Protein AF-A0A354WZV0-F1 (afdb_monomer_lite)

Structure (mmCIF, N/CA/C/O backbone):
data_AF-A0A354WZV0-F1
#
_entry.id   AF-A0A354WZV0-F1
#
loop_
_atom_site.group_PDB
_atom_site.id
_atom_site.type_symbol
_atom_site.label_atom_id
_atom_site.label_alt_id
_atom_site.label_comp_id
_atom_site.label_asym_id
_atom_site.label_entity_id
_atom_site.label_seq_id
_atom_site.pdbx_PDB_ins_code
_atom_site.Cartn_x
_atom_site.Cartn_y
_atom_site.Cartn_z
_atom_site.occupancy
_atom_site.B_iso_or_equiv
_atom_site.auth_seq_id
_atom_site.auth_comp_id
_atom_site.auth_asym_id
_atom_site.auth_atom_id
_atom_site.pdbx_PDB_model_num
ATOM 1 N N . ASP A 1 1 ? -12.536 9.852 24.885 1.00 90.12 1 ASP A N 1
ATOM 2 C CA . ASP A 1 1 ? -13.110 8.518 24.671 1.00 90.12 1 ASP A CA 1
ATOM 3 C C . ASP A 1 1 ? -12.988 8.241 23.181 1.00 90.12 1 ASP A C 1
ATOM 5 O O . ASP A 1 1 ? -13.342 9.125 22.410 1.00 90.12 1 ASP A O 1
ATOM 9 N N . ILE A 1 2 ? -12.371 7.124 22.791 1.00 94.56 2 ILE A N 1
ATOM 10 C CA . ILE A 1 2 ? -12.042 6.842 21.383 1.00 94.56 2 ILE A CA 1
ATOM 11 C C . ILE A 1 2 ? -13.312 6.536 20.583 1.00 94.56 2 ILE A C 1
ATOM 13 O O . ILE A 1 2 ? -13.413 6.985 19.446 1.00 94.56 2 ILE A O 1
ATOM 17 N N . ALA A 1 3 ? -14.298 5.853 21.174 1.00 95.25 3 ALA A N 1
ATOM 18 C CA . ALA A 1 3 ? -15.559 5.546 20.497 1.00 95.25 3 ALA A CA 1
ATOM 19 C C . ALA A 1 3 ? -16.355 6.826 20.189 1.00 95.25 3 ALA A C 1
ATOM 21 O O . ALA A 1 3 ? -16.750 7.051 19.049 1.00 95.25 3 ALA A O 1
ATOM 22 N N . ALA A 1 4 ? -16.491 7.716 21.177 1.00 95.69 4 ALA A N 1
ATOM 23 C CA . ALA A 1 4 ? -17.141 9.010 20.976 1.00 95.69 4 ALA A CA 1
ATOM 24 C C . ALA A 1 4 ? -16.421 9.874 19.923 1.00 95.69 4 ALA A C 1
ATOM 26 O O . ALA A 1 4 ? -17.066 10.491 19.081 1.00 95.69 4 ALA A O 1
ATOM 27 N N . TYR A 1 5 ? -15.082 9.892 19.936 1.00 96.19 5 TYR A N 1
ATOM 28 C CA . TYR A 1 5 ? -14.294 10.629 18.942 1.00 96.19 5 TYR A CA 1
ATOM 29 C C . TYR A 1 5 ? -14.435 10.037 17.528 1.00 96.19 5 TYR A C 1
ATOM 31 O O . TYR A 1 5 ? -14.527 10.785 16.559 1.00 96.19 5 TYR A O 1
ATOM 39 N N . ASN A 1 6 ? -14.515 8.705 17.409 1.00 96.31 6 ASN A N 1
ATOM 40 C CA . ASN A 1 6 ? -14.767 8.005 16.146 1.00 96.31 6 ASN A CA 1
ATOM 41 C C . ASN A 1 6 ? -16.094 8.433 15.502 1.00 96.31 6 ASN A C 1
ATOM 43 O O . ASN A 1 6 ? -16.120 8.712 14.304 1.00 96.31 6 ASN A O 1
ATOM 47 N N . GLU A 1 7 ? -17.172 8.506 16.288 1.00 96.06 7 GLU A N 1
ATOM 48 C CA . GLU A 1 7 ? -18.485 8.956 15.808 1.00 96.06 7 GLU A CA 1
ATOM 49 C C . GLU A 1 7 ? -18.492 10.447 15.462 1.00 96.06 7 GLU A C 1
ATOM 51 O O . GLU A 1 7 ? -18.999 10.831 14.410 1.00 96.06 7 GLU A O 1
ATOM 56 N N . GLN A 1 8 ? -17.903 11.281 16.323 1.00 96.44 8 GLN A N 1
ATOM 57 C CA . GLN A 1 8 ? -17.883 12.731 16.146 1.00 96.44 8 GLN A CA 1
ATOM 58 C C . GLN A 1 8 ? -17.131 13.158 14.876 1.00 96.44 8 GLN A C 1
ATOM 60 O O . GLN A 1 8 ? -17.618 14.009 14.135 1.00 96.44 8 GLN A O 1
ATOM 65 N N . GLU A 1 9 ? -15.959 12.573 14.625 1.00 94.38 9 GLU A N 1
ATOM 66 C CA . GLU A 1 9 ? -15.088 12.957 13.505 1.00 94.38 9 GLU A CA 1
ATOM 67 C C . GLU A 1 9 ? -15.260 12.064 12.266 1.00 94.38 9 GLU A C 1
ATOM 69 O O . GLU A 1 9 ? -14.571 12.251 11.264 1.00 94.38 9 GLU A O 1
ATOM 74 N N . GLY A 1 10 ? -16.165 11.080 12.314 1.00 94.94 10 GLY A N 1
ATOM 75 C CA . GLY A 1 10 ? -16.455 10.201 11.180 1.00 94.94 10 GLY A CA 1
ATOM 76 C C . GLY A 1 10 ? -15.263 9.343 10.751 1.00 94.94 10 GLY A C 1
ATOM 77 O O . GLY A 1 10 ? -15.025 9.171 9.556 1.00 94.94 10 GLY A O 1
ATOM 78 N N . LEU A 1 11 ? -14.507 8.796 11.709 1.00 95.56 11 LEU A N 1
ATOM 79 C CA . LEU A 1 11 ? -13.262 8.062 11.423 1.00 95.56 11 LEU A CA 1
ATOM 80 C C . LEU A 1 11 ? -13.493 6.657 10.844 1.00 95.56 11 LEU A C 1
ATOM 82 O O . LEU A 1 11 ? -12.547 6.029 10.369 1.00 95.56 11 LEU A O 1
ATOM 86 N N . ALA A 1 12 ? -14.737 6.167 10.889 1.00 96.25 12 ALA A N 1
ATOM 87 C CA . ALA A 1 12 ? -15.155 4.860 10.381 1.00 96.25 12 ALA A CA 1
ATOM 88 C C . ALA A 1 12 ? -14.330 3.677 10.930 1.00 96.25 12 ALA A C 1
ATOM 90 O O . ALA A 1 12 ? -14.133 2.675 10.240 1.00 96.25 12 ALA A O 1
ATOM 91 N N . LEU A 1 13 ? -13.858 3.782 12.177 1.00 96.38 13 LEU A N 1
ATOM 92 C CA . LEU A 1 13 ? -13.197 2.681 12.871 1.00 96.38 13 LEU A CA 1
ATOM 93 C C . LEU A 1 13 ? -14.217 1.599 13.224 1.00 96.38 13 LEU A C 1
ATOM 95 O O . LEU A 1 13 ? -15.293 1.888 13.755 1.00 96.38 13 LEU A O 1
ATOM 99 N N . SER A 1 14 ? -13.842 0.352 12.961 1.00 95.94 14 SER A N 1
ATOM 100 C CA . SER A 1 14 ? -14.571 -0.827 13.431 1.00 95.94 14 SER A CA 1
ATOM 101 C C . SER A 1 14 ? -14.474 -0.986 14.958 1.00 95.94 14 SER A C 1
ATOM 103 O O . SER A 1 14 ? -13.540 -0.455 15.573 1.00 95.94 14 SER A O 1
ATOM 105 N N . PRO A 1 15 ? -15.395 -1.736 15.594 1.00 96.62 15 PRO A N 1
ATOM 106 C CA . PRO A 1 15 ? -15.302 -2.053 17.019 1.00 96.62 15 PRO A CA 1
ATOM 107 C C . PRO A 1 15 ? -13.948 -2.665 17.405 1.00 96.62 15 PRO A C 1
ATOM 109 O O . PRO A 1 15 ? -13.343 -2.261 18.395 1.00 96.62 15 PRO A O 1
ATOM 112 N N . GLU A 1 16 ? -13.416 -3.561 16.574 1.00 96.12 16 GLU A N 1
ATOM 113 C CA . GLU A 1 16 ? -12.127 -4.214 16.800 1.00 96.12 16 GLU A CA 1
ATOM 114 C C . GLU A 1 16 ? -10.952 -3.226 16.742 1.00 96.12 16 GLU A C 1
ATOM 116 O O . GLU A 1 16 ? -9.990 -3.345 17.503 1.00 96.12 16 GLU A O 1
ATOM 121 N N . GLU A 1 17 ? -11.012 -2.230 15.854 1.00 96.81 17 GLU A N 1
ATOM 122 C CA . GLU A 1 17 ? -10.000 -1.172 15.760 1.00 96.81 17 GLU A CA 1
ATOM 123 C C . GLU A 1 17 ? -10.056 -0.218 16.960 1.00 96.81 17 GLU A C 1
ATOM 125 O O . GLU A 1 17 ? -9.010 0.197 17.465 1.00 96.81 17 GLU A O 1
ATOM 130 N N . VAL A 1 18 ? -11.256 0.095 17.457 1.00 97.19 18 VAL A N 1
ATOM 131 C CA . VAL A 1 18 ? -11.435 0.875 18.692 1.00 97.19 18 VAL A CA 1
ATOM 132 C C . VAL A 1 18 ? -10.855 0.118 19.889 1.00 97.19 18 VAL A C 1
ATOM 134 O O . VAL A 1 18 ? -10.082 0.690 20.663 1.00 97.19 18 VAL A O 1
ATOM 137 N N . ASP A 1 19 ? -11.148 -1.176 20.010 1.00 97.75 19 ASP A N 1
ATOM 138 C CA . ASP A 1 19 ? -10.608 -2.032 21.070 1.00 97.75 19 ASP A CA 1
ATOM 139 C C . ASP A 1 19 ? -9.084 -2.156 20.989 1.00 97.75 19 ASP A C 1
ATOM 141 O O . ASP A 1 19 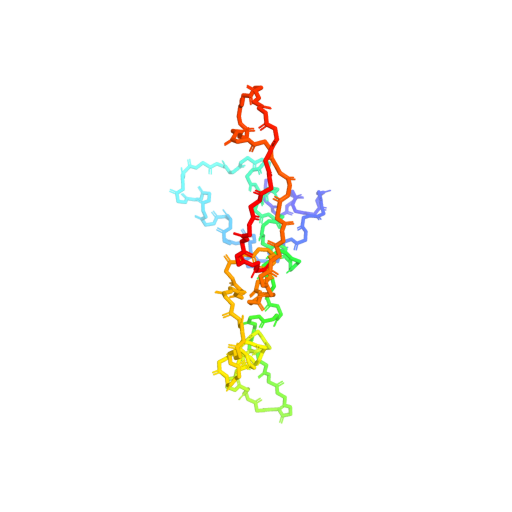? -8.386 -2.073 22.007 1.00 97.75 19 ASP A O 1
ATOM 145 N N . TYR A 1 20 ? -8.541 -2.271 19.775 1.00 97.38 20 TYR A N 1
ATOM 146 C CA . TYR A 1 20 ? -7.101 -2.251 19.547 1.00 97.38 20 TYR A CA 1
ATOM 147 C C . TYR A 1 20 ? -6.465 -0.955 20.072 1.00 97.38 20 TYR A C 1
ATOM 149 O O . TYR A 1 20 ? -5.482 -1.010 20.819 1.00 97.38 20 TYR A O 1
ATOM 157 N N . LEU A 1 21 ? -7.030 0.210 19.738 1.00 97.56 21 LEU A N 1
ATOM 158 C CA . LEU A 1 21 ? -6.514 1.505 20.191 1.00 97.56 21 LEU A CA 1
ATOM 159 C C . LEU A 1 21 ? -6.645 1.697 21.708 1.00 97.56 21 LEU A C 1
ATOM 161 O O . LEU A 1 21 ? -5.716 2.212 22.337 1.00 97.56 21 LEU A O 1
ATOM 165 N N . ASN A 1 22 ? -7.738 1.228 22.316 1.00 97.56 22 ASN A N 1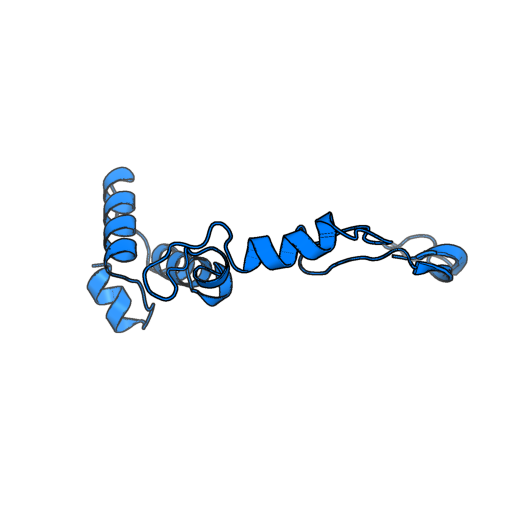
ATOM 166 C CA . ASN A 1 22 ? -7.884 1.186 23.773 1.00 97.56 22 ASN A CA 1
ATOM 167 C C . ASN A 1 22 ? -6.771 0.339 24.414 1.00 97.56 22 ASN A C 1
ATOM 169 O O . ASN A 1 22 ? -6.138 0.764 25.385 1.00 97.56 22 ASN A O 1
ATOM 173 N N . GLY A 1 23 ? -6.461 -0.819 23.825 1.00 97.50 23 GLY A N 1
ATOM 174 C CA . GLY A 1 23 ? -5.354 -1.673 24.250 1.00 97.50 23 GLY A CA 1
ATOM 175 C C . GLY A 1 23 ? -3.983 -0.999 24.125 1.00 97.50 23 GLY A C 1
ATOM 176 O O . GLY A 1 23 ? -3.144 -1.140 25.017 1.00 97.50 23 GLY A O 1
ATOM 177 N N . VAL A 1 24 ? -3.743 -0.236 23.054 1.00 97.12 24 VAL A N 1
ATOM 178 C CA . VAL A 1 24 ? -2.508 0.552 22.888 1.00 97.12 24 VAL A CA 1
ATOM 179 C C . VAL A 1 24 ? -2.411 1.640 23.958 1.00 97.12 24 VAL A C 1
ATOM 181 O O . VAL A 1 24 ? -1.382 1.744 24.625 1.00 97.12 24 VAL A O 1
ATOM 184 N N . SER A 1 25 ? -3.485 2.401 24.179 1.00 96.88 25 SER A N 1
ATOM 185 C CA . SER A 1 25 ? -3.542 3.444 25.210 1.00 96.88 25 SER A CA 1
ATOM 186 C C . SER A 1 25 ? -3.221 2.888 26.602 1.00 96.88 25 SER A C 1
ATOM 188 O O . SER A 1 25 ? -2.402 3.460 27.326 1.00 96.88 25 SER A O 1
ATOM 190 N N . ALA A 1 26 ? -3.792 1.727 26.944 1.00 97.38 26 ALA A N 1
ATOM 191 C CA . ALA A 1 26 ? -3.522 1.038 28.202 1.00 97.38 26 ALA A CA 1
ATOM 192 C C . ALA A 1 26 ? -2.044 0.632 28.335 1.00 97.38 26 ALA A C 1
ATOM 194 O O . ALA A 1 26 ? -1.424 0.894 29.364 1.00 97.38 26 ALA A O 1
ATOM 195 N N . LYS A 1 27 ? -1.443 0.056 27.282 1.00 97.56 27 LYS A N 1
ATOM 196 C CA . LYS A 1 27 ? -0.019 -0.337 27.277 1.00 97.56 27 LYS A CA 1
ATOM 197 C C . LYS A 1 27 ? 0.929 0.851 27.421 1.00 97.56 27 LYS A C 1
ATOM 199 O O . LYS A 1 27 ? 1.981 0.720 28.037 1.00 97.56 27 LYS A O 1
ATOM 204 N N . MET A 1 28 ? 0.571 1.998 26.851 1.00 96.50 28 MET A N 1
ATOM 205 C CA . MET A 1 28 ? 1.375 3.221 26.929 1.00 96.50 28 MET A CA 1
ATOM 206 C C . MET A 1 28 ? 1.168 3.998 28.233 1.00 96.50 28 MET A C 1
ATOM 208 O O . MET A 1 28 ? 1.863 4.987 28.459 1.00 96.50 28 MET A O 1
ATOM 212 N N . ASN A 1 29 ? 0.212 3.582 29.072 1.00 96.94 29 ASN A N 1
ATOM 213 C CA . ASN A 1 29 ? -0.194 4.279 30.291 1.00 96.94 29 ASN A CA 1
ATOM 214 C C . ASN A 1 29 ? -0.512 5.772 30.061 1.00 96.94 29 ASN A C 1
ATOM 216 O O . ASN A 1 29 ? -0.236 6.629 30.901 1.00 96.94 29 ASN A O 1
ATOM 220 N N . ARG A 1 30 ? -1.073 6.098 28.891 1.00 97.12 30 ARG A N 1
ATOM 221 C CA . ARG A 1 30 ? -1.545 7.444 28.552 1.00 97.12 30 ARG A CA 1
ATOM 222 C C . ARG A 1 30 ? -2.672 7.382 27.537 1.00 97.12 30 ARG A C 1
ATOM 224 O O . ARG A 1 30 ? -2.773 6.432 26.762 1.00 97.12 30 ARG A O 1
ATOM 231 N N . LYS A 1 31 ? -3.481 8.438 27.492 1.00 96.00 31 LYS A N 1
ATOM 232 C CA . LYS A 1 31 ? -4.458 8.628 26.415 1.00 96.00 31 LYS A CA 1
ATOM 233 C C . LYS A 1 31 ? -3.733 8.863 25.085 1.00 96.00 31 LYS A C 1
ATOM 235 O O . LYS A 1 31 ? -2.662 9.479 25.063 1.00 96.00 31 LYS A O 1
ATOM 240 N N . LEU A 1 32 ? -4.322 8.365 24.002 1.00 97.12 32 LEU A N 1
ATOM 241 C CA . LEU A 1 32 ? -3.918 8.726 22.644 1.00 97.12 32 LEU A CA 1
ATOM 242 C C . LEU A 1 32 ? -4.417 10.136 22.323 1.00 97.12 32 LEU A C 1
ATOM 244 O O . LEU A 1 32 ? -5.487 10.534 22.795 1.00 97.12 32 LEU A O 1
ATOM 248 N N . THR A 1 33 ? -3.632 10.893 21.563 1.00 96.94 33 THR A N 1
ATOM 249 C CA . THR A 1 33 ? -4.054 12.205 21.064 1.00 96.94 33 THR A CA 1
ATOM 250 C C . THR A 1 33 ? -5.050 12.048 19.918 1.00 96.94 33 THR A C 1
ATOM 252 O O . THR A 1 33 ? -5.147 10.989 19.294 1.00 96.94 33 THR A O 1
ATOM 255 N N . ASP A 1 34 ? -5.777 13.122 19.623 1.00 95.88 34 ASP A N 1
ATOM 256 C CA . ASP A 1 34 ? -6.631 13.221 18.437 1.00 95.88 34 ASP A CA 1
ATOM 257 C C . ASP A 1 34 ? -5.874 12.848 17.152 1.00 95.88 34 ASP A C 1
ATOM 259 O O . ASP A 1 34 ? -6.327 12.012 16.381 1.00 95.88 34 ASP A O 1
ATOM 263 N N . SER A 1 35 ? -4.665 13.377 16.984 1.00 96.44 35 SER A N 1
ATOM 264 C CA . SER A 1 35 ? -3.808 13.189 15.819 1.00 96.44 35 SER A CA 1
ATOM 265 C C . SER A 1 35 ? -3.341 11.740 15.677 1.00 96.44 35 SER A C 1
ATOM 267 O O . SER A 1 35 ? -3.227 11.235 14.563 1.00 96.44 35 SER A O 1
ATOM 269 N N . GLU A 1 36 ? -3.096 11.046 16.792 1.00 97.12 36 GLU A N 1
ATOM 270 C CA . GLU A 1 36 ? -2.732 9.624 16.789 1.00 97.12 36 GLU A CA 1
ATOM 271 C C . GLU A 1 36 ? -3.910 8.743 16.361 1.00 97.12 36 GLU A C 1
ATOM 273 O O . GLU A 1 36 ? -3.741 7.846 15.533 1.00 97.12 36 GLU A O 1
ATOM 278 N N . VAL A 1 37 ? -5.108 9.014 16.887 1.00 97.06 37 VAL A N 1
ATOM 279 C CA . VAL A 1 37 ? -6.325 8.262 16.543 1.00 97.06 37 VAL A CA 1
ATOM 280 C C . VAL A 1 37 ? -6.760 8.563 15.106 1.00 97.06 37 VAL A C 1
ATOM 282 O O . VAL A 1 37 ? -7.049 7.642 14.339 1.00 97.06 37 VAL A O 1
ATOM 285 N N . PHE A 1 38 ? -6.734 9.834 14.705 1.00 96.50 38 PHE A N 1
ATOM 286 C CA . PHE A 1 38 ? -7.037 10.259 13.343 1.00 96.50 38 PHE A CA 1
ATOM 287 C C . PHE A 1 38 ? -6.039 9.654 12.353 1.00 96.50 38 PHE A C 1
ATOM 289 O O . PHE A 1 38 ? -6.444 9.008 11.389 1.00 96.50 38 PHE A O 1
ATOM 296 N N . GLY A 1 39 ? -4.734 9.768 12.616 1.00 96.69 39 GLY A N 1
ATOM 297 C CA . GLY A 1 39 ? -3.694 9.167 11.782 1.00 96.69 39 GLY A CA 1
ATOM 298 C C . GLY A 1 39 ? -3.869 7.654 11.633 1.00 96.69 39 GLY A C 1
ATOM 299 O O . GLY A 1 39 ? -3.781 7.134 10.520 1.00 96.69 39 GLY A O 1
ATOM 300 N N . PHE A 1 40 ? -4.204 6.954 12.724 1.00 97.25 40 PHE A N 1
ATOM 301 C CA . PHE A 1 40 ? -4.508 5.524 12.688 1.00 97.25 40 PHE A CA 1
ATOM 302 C C . PHE A 1 40 ? -5.690 5.196 11.766 1.00 97.25 40 PHE A C 1
ATOM 304 O O . PHE A 1 40 ? -5.598 4.240 10.992 1.00 97.25 40 PHE A O 1
ATOM 311 N N . SER A 1 41 ? -6.770 5.985 11.812 1.00 96.00 41 SER A N 1
ATOM 312 C CA . SER A 1 41 ? -7.946 5.773 10.954 1.00 96.00 41 SER A CA 1
ATOM 313 C C . SER A 1 41 ? -7.609 5.873 9.466 1.00 96.00 41 SER A C 1
ATOM 315 O O . SER A 1 41 ? -8.038 5.041 8.670 1.00 96.00 41 SER A O 1
ATOM 317 N N . GLN A 1 42 ? -6.756 6.828 9.087 1.00 94.94 42 GLN A N 1
ATOM 318 C CA . GLN A 1 42 ? -6.398 7.040 7.687 1.00 94.94 42 GLN A CA 1
ATOM 319 C C . GLN A 1 42 ? -5.545 5.890 7.148 1.00 94.94 42 GLN A C 1
ATOM 321 O O . GLN A 1 42 ? -5.817 5.368 6.064 1.00 94.94 42 GLN A O 1
ATOM 326 N N . VAL A 1 43 ? -4.545 5.440 7.914 1.00 95.06 43 VAL A N 1
ATOM 327 C CA . VAL A 1 43 ? -3.634 4.366 7.475 1.00 95.06 43 VAL A CA 1
ATOM 328 C C . VAL A 1 43 ? -4.269 2.973 7.524 1.00 95.06 43 VAL A C 1
ATOM 330 O O . VAL A 1 43 ? -3.821 2.082 6.802 1.00 95.06 43 VAL A O 1
ATOM 333 N N . ASN A 1 44 ? -5.312 2.779 8.339 1.00 95.88 44 ASN A N 1
ATOM 334 C CA . ASN A 1 44 ? -6.071 1.525 8.418 1.00 95.88 44 ASN A CA 1
ATOM 335 C C . ASN A 1 44 ? -7.404 1.569 7.662 1.00 95.88 44 ASN A C 1
ATOM 337 O O . ASN A 1 44 ? -8.143 0.585 7.681 1.00 95.88 44 ASN A O 1
ATOM 341 N N . SER A 1 45 ? -7.699 2.658 6.951 1.00 94.19 45 SER A N 1
ATOM 342 C CA . SER A 1 45 ? -8.825 2.706 6.020 1.00 94.19 45 SER A CA 1
ATOM 343 C C . SER A 1 45 ? -8.702 1.611 4.959 1.00 94.19 45 SER A C 1
ATOM 345 O O . SER A 1 45 ? -7.599 1.141 4.648 1.00 94.19 45 SER A O 1
ATOM 347 N N . GLU A 1 46 ? -9.830 1.208 4.368 1.00 94.06 46 GLU A N 1
ATOM 348 C CA . GLU A 1 46 ? -9.783 0.172 3.336 1.00 94.06 46 GLU A CA 1
ATOM 349 C C . GLU A 1 46 ? -8.936 0.595 2.134 1.00 94.06 46 GLU A C 1
ATOM 351 O O . GLU A 1 46 ? -8.111 -0.168 1.642 1.00 94.06 46 GLU A O 1
ATOM 356 N N . HIS A 1 47 ? -9.080 1.848 1.714 1.00 94.12 47 HIS A N 1
ATOM 357 C CA . HIS A 1 47 ? -8.318 2.403 0.605 1.00 94.12 47 HIS A CA 1
ATOM 358 C C . HIS A 1 47 ? -6.799 2.275 0.811 1.00 94.12 47 HIS A C 1
ATOM 360 O O . HIS A 1 47 ? -6.073 1.911 -0.107 1.00 94.12 47 HIS A O 1
ATOM 366 N N . CYS A 1 48 ? -6.304 2.541 2.021 1.00 93.75 48 CYS A N 1
ATOM 367 C CA . CYS A 1 48 ? -4.872 2.466 2.302 1.00 93.75 48 CYS A CA 1
ATOM 368 C C . CYS A 1 48 ? -4.398 1.026 2.524 1.00 93.75 48 CYS A C 1
ATOM 370 O O . CYS A 1 48 ? -3.316 0.639 2.071 1.00 93.75 48 CYS A O 1
ATOM 372 N N . ARG A 1 49 ? -5.188 0.217 3.237 1.00 94.75 49 ARG A N 1
ATOM 373 C CA . ARG A 1 49 ? -4.752 -1.105 3.700 1.00 94.75 49 ARG A CA 1
ATOM 374 C C . ARG A 1 49 ? -5.105 -2.243 2.748 1.00 94.75 49 ARG A C 1
ATOM 376 O O . ARG A 1 49 ? -4.513 -3.316 2.870 1.00 94.75 49 ARG A O 1
ATOM 383 N N . HIS A 1 50 ? -6.010 -2.013 1.798 1.00 96.00 50 HIS A N 1
ATOM 384 C CA . HIS A 1 50 ? -6.458 -3.003 0.822 1.00 96.00 50 HIS A CA 1
ATOM 385 C C . HIS A 1 50 ? -6.856 -4.328 1.507 1.00 96.00 50 HIS A C 1
ATOM 387 O O . HIS A 1 50 ? -6.414 -5.415 1.113 1.00 96.00 50 HIS A O 1
ATOM 393 N N . LYS A 1 51 ? -7.626 -4.237 2.598 1.00 95.75 51 LYS A N 1
ATOM 394 C CA . LYS A 1 51 ? -8.115 -5.356 3.414 1.00 95.75 51 LYS A CA 1
ATOM 395 C C . LYS A 1 51 ? -8.897 -6.339 2.551 1.00 95.75 51 LYS A C 1
ATOM 397 O O . LYS A 1 51 ? -8.681 -7.535 2.702 1.00 95.75 51 LYS A O 1
ATOM 402 N N . ILE A 1 52 ? -9.722 -5.874 1.605 1.00 96.56 52 ILE A N 1
ATOM 403 C CA . ILE A 1 52 ? -10.486 -6.766 0.713 1.00 96.56 52 ILE A CA 1
ATOM 404 C C . ILE A 1 52 ? -9.532 -7.573 -0.172 1.00 96.56 52 ILE A C 1
ATOM 406 O O . ILE A 1 52 ? -9.631 -8.794 -0.252 1.00 96.56 52 ILE A O 1
ATOM 410 N N . PHE A 1 53 ? -8.549 -6.919 -0.789 1.00 97.31 53 PHE A N 1
ATOM 411 C CA . PHE A 1 53 ? -7.582 -7.585 -1.670 1.00 97.31 53 PHE A CA 1
ATOM 412 C C . PHE A 1 53 ? -6.691 -8.604 -0.949 1.00 97.31 53 PHE A C 1
ATOM 414 O O . PHE A 1 53 ? -6.214 -9.556 -1.572 1.00 97.31 53 PHE A O 1
ATOM 421 N N . ASN A 1 54 ? -6.454 -8.402 0.348 1.00 96.50 54 ASN A N 1
ATOM 422 C CA . ASN A 1 54 ? -5.652 -9.291 1.189 1.00 96.50 54 ASN A CA 1
ATOM 423 C C . ASN A 1 54 ? -6.491 -10.265 2.032 1.00 96.50 54 ASN A C 1
ATOM 425 O O . ASN A 1 54 ? -5.919 -11.116 2.711 1.00 96.50 54 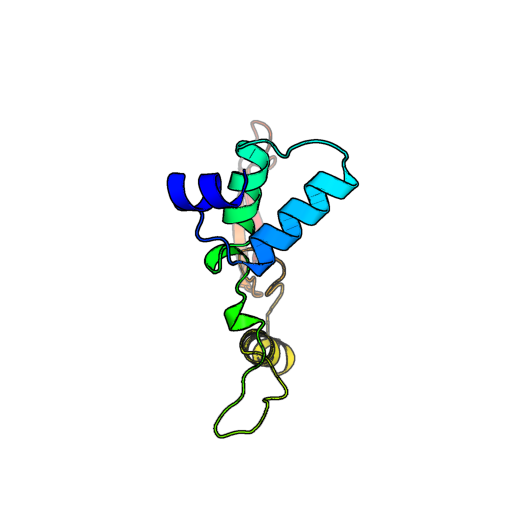ASN A O 1
ATOM 429 N N . GLY A 1 55 ? -7.817 -10.144 1.996 1.00 96.00 55 GLY A N 1
ATOM 430 C CA . GLY A 1 55 ? -8.738 -10.958 2.774 1.00 96.00 55 GLY A CA 1
ATOM 431 C C . GLY A 1 55 ? -8.843 -12.398 2.275 1.00 96.00 55 GLY A C 1
ATOM 432 O O . GLY A 1 55 ? -8.383 -12.749 1.184 1.00 96.00 55 GLY A O 1
ATOM 433 N N . LYS A 1 56 ? -9.481 -13.229 3.100 1.00 96.75 56 LYS A N 1
ATOM 434 C CA . LYS A 1 56 ? -9.905 -14.584 2.741 1.00 96.75 56 LYS A CA 1
ATOM 435 C C . LYS A 1 56 ? -11.272 -14.531 2.070 1.00 96.75 56 LYS A C 1
ATOM 437 O O . LYS A 1 56 ? -12.140 -13.784 2.515 1.00 96.75 56 LYS A O 1
ATOM 442 N N . PHE A 1 57 ? -11.461 -15.343 1.037 1.00 96.62 57 PHE A N 1
ATOM 443 C CA . PHE A 1 57 ? -12.724 -15.436 0.310 1.00 96.62 57 PHE A CA 1
ATOM 444 C C . PHE A 1 57 ? -13.329 -16.815 0.530 1.00 96.62 57 PHE A C 1
ATOM 446 O O . PHE A 1 57 ? -12.634 -17.814 0.383 1.00 96.62 57 PHE A O 1
ATOM 453 N N . VAL A 1 58 ? -14.616 -16.855 0.867 1.00 97.25 58 VAL A N 1
ATOM 454 C CA . VAL A 1 58 ? -15.414 -18.082 0.903 1.00 97.25 58 VAL A CA 1
ATOM 455 C C . VAL A 1 58 ? -16.487 -17.940 -0.167 1.00 97.25 58 VAL A C 1
ATOM 457 O O . VAL A 1 58 ? -17.304 -17.024 -0.087 1.00 97.25 58 VAL A O 1
ATOM 460 N N . ILE A 1 59 ? -16.454 -18.795 -1.185 1.00 97.00 59 ILE A N 1
ATOM 461 C CA . ILE A 1 59 ? -17.383 -18.762 -2.321 1.00 97.00 59 ILE A CA 1
ATOM 462 C C . ILE A 1 59 ? -18.159 -20.072 -2.298 1.00 97.00 59 ILE A C 1
ATOM 464 O O . ILE A 1 59 ? -17.557 -21.138 -2.250 1.00 97.00 59 ILE A O 1
ATOM 468 N N . ASP A 1 60 ? -19.488 -19.981 -2.247 1.00 97.25 60 ASP A N 1
ATOM 469 C CA . ASP A 1 60 ? -20.392 -21.138 -2.193 1.00 97.25 60 ASP A CA 1
ATOM 470 C C . ASP A 1 60 ? -20.071 -22.145 -1.068 1.00 97.25 60 ASP A C 1
ATOM 472 O O . ASP A 1 60 ? -20.317 -23.342 -1.176 1.00 97.25 60 ASP A O 1
ATOM 476 N N . GLY A 1 61 ? -19.545 -21.639 0.054 1.00 97.12 61 GLY A N 1
ATOM 477 C CA . GLY A 1 61 ? -19.178 -22.438 1.227 1.00 97.12 61 GLY A CA 1
ATOM 478 C C 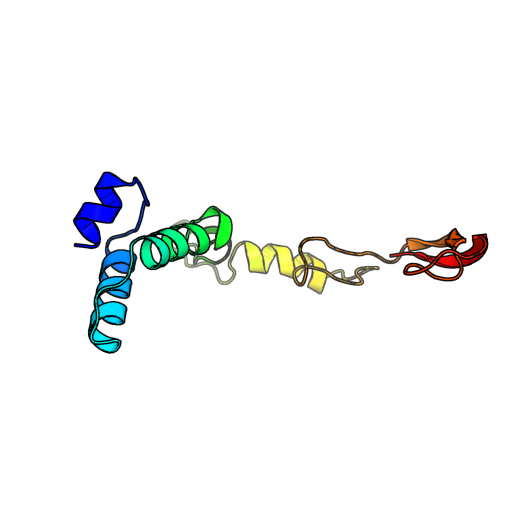. GLY A 1 61 ? -17.740 -22.967 1.227 1.00 97.12 61 GLY A C 1
ATOM 479 O O . GLY A 1 61 ? -17.327 -23.553 2.225 1.00 97.12 61 GLY A O 1
ATOM 480 N N . GLU A 1 62 ? -16.958 -22.721 0.174 1.00 97.50 62 GLU A N 1
ATOM 481 C CA . GLU A 1 62 ? -15.563 -23.162 0.070 1.00 97.50 62 GLU A CA 1
ATOM 482 C C . GLU A 1 62 ? -14.581 -22.000 0.274 1.00 97.50 62 GLU A C 1
ATOM 484 O O . GLU A 1 62 ? -14.678 -20.966 -0.389 1.00 97.50 62 GLU A O 1
ATOM 489 N N . GLU A 1 63 ? -13.617 -22.153 1.192 1.00 97.81 63 GLU A N 1
ATOM 490 C CA . GLU A 1 63 ? -12.540 -21.172 1.392 1.00 97.81 63 GLU A CA 1
ATOM 491 C C . GLU A 1 63 ? -11.514 -21.261 0.254 1.00 97.81 63 GLU A C 1
ATOM 493 O O . GLU A 1 63 ? -10.957 -22.319 -0.033 1.00 97.81 63 GLU A O 1
ATOM 498 N N . MET A 1 64 ? -11.247 -20.125 -0.385 1.00 97.62 64 MET A N 1
ATOM 499 C CA . MET A 1 64 ? -10.293 -20.009 -1.480 1.00 97.62 64 MET A CA 1
ATOM 500 C C . MET A 1 64 ? -8.857 -19.961 -0.950 1.00 97.62 64 MET A C 1
ATOM 502 O O . MET A 1 64 ? -8.542 -19.208 -0.030 1.00 97.62 64 MET A O 1
ATOM 506 N N . GLU A 1 65 ? -7.957 -20.710 -1.591 1.00 96.69 65 GLU A N 1
ATOM 507 C CA . GLU A 1 65 ? -6.544 -20.806 -1.191 1.00 96.69 65 GLU A CA 1
ATOM 508 C C . GLU A 1 65 ? -5.793 -19.468 -1.310 1.00 96.69 65 GLU A C 1
ATOM 510 O O . GLU A 1 65 ? -4.873 -19.187 -0.543 1.00 96.69 65 GLU A O 1
ATOM 515 N N . SER A 1 66 ? -6.158 -18.647 -2.298 1.00 96.62 66 SER A N 1
ATOM 516 C CA . SER A 1 66 ? -5.466 -17.396 -2.614 1.00 96.62 66 SER A CA 1
ATOM 517 C C . SER A 1 66 ? -6.353 -16.175 -2.402 1.00 96.62 66 SER A C 1
ATOM 519 O O . SER A 1 66 ? -7.517 -16.167 -2.799 1.00 96.62 66 SER A O 1
ATOM 521 N N . SER A 1 67 ? -5.770 -15.098 -1.874 1.00 97.75 67 SER A N 1
ATOM 522 C CA . SER A 1 67 ? -6.395 -13.773 -1.902 1.00 97.75 67 SER A CA 1
ATOM 523 C C . SER A 1 67 ? -6.387 -13.177 -3.315 1.00 97.75 67 SER A C 1
ATOM 525 O O . SER A 1 67 ? -5.589 -13.574 -4.174 1.00 97.75 67 SER A O 1
ATOM 527 N N . LEU A 1 68 ? -7.216 -12.155 -3.560 1.00 97.62 68 LEU A N 1
ATOM 528 C CA . LEU A 1 68 ? -7.232 -11.448 -4.849 1.00 97.62 68 LEU A CA 1
ATOM 529 C C . LEU A 1 68 ? -5.850 -10.888 -5.210 1.00 97.62 68 LEU A C 1
ATOM 531 O O . LEU A 1 68 ? -5.398 -11.019 -6.348 1.00 97.62 68 LEU A O 1
ATOM 535 N N . PHE A 1 69 ? -5.128 -10.316 -4.241 1.00 97.12 69 PHE A N 1
ATOM 536 C CA . PHE A 1 69 ? -3.794 -9.779 -4.506 1.00 97.12 69 PHE A CA 1
ATOM 537 C C . PHE A 1 69 ? -2.769 -10.872 -4.826 1.00 97.12 69 PHE A C 1
ATOM 539 O O . PHE A 1 69 ? -1.878 -10.665 -5.652 1.00 97.12 69 PHE A O 1
ATOM 546 N N . GLN A 1 70 ? -2.892 -12.052 -4.212 1.00 97.50 70 GLN A N 1
ATOM 547 C CA . GLN A 1 70 ? -2.043 -13.197 -4.543 1.00 97.50 70 GLN A CA 1
ATOM 548 C C . GLN A 1 70 ? -2.303 -13.698 -5.965 1.00 97.50 70 GLN A C 1
ATOM 550 O O . GLN A 1 70 ? -1.341 -14.003 -6.672 1.00 97.50 70 GLN A O 1
ATOM 555 N N . LEU A 1 71 ? -3.563 -13.718 -6.408 1.00 97.44 71 LEU A N 1
ATOM 556 C CA . LEU A 1 71 ? -3.918 -14.051 -7.789 1.00 97.44 71 LEU A CA 1
ATOM 557 C C . LEU A 1 71 ? -3.322 -13.048 -8.784 1.00 97.44 71 LEU A C 1
ATOM 559 O O . LEU A 1 71 ? -2.742 -13.460 -9.786 1.00 97.44 71 LEU A O 1
ATOM 563 N N . ILE A 1 72 ? -3.361 -11.748 -8.476 1.00 96.62 72 ILE A N 1
ATOM 564 C CA . ILE A 1 72 ? -2.707 -10.718 -9.300 1.00 96.62 72 ILE A CA 1
ATOM 565 C C . ILE A 1 72 ? -1.191 -10.942 -9.337 1.00 96.62 72 ILE A C 1
ATOM 567 O O . ILE A 1 72 ? -0.607 -11.006 -10.411 1.00 96.62 72 ILE A O 1
ATOM 571 N N . LYS A 1 73 ? -0.539 -11.162 -8.188 1.00 95.88 73 LYS A N 1
ATOM 572 C CA . LYS A 1 73 ? 0.906 -11.459 -8.134 1.00 95.88 73 LYS A CA 1
ATOM 573 C C . LYS A 1 73 ? 1.286 -12.741 -8.874 1.00 95.88 73 LYS A C 1
ATOM 575 O O . LYS A 1 73 ? 2.422 -12.867 -9.331 1.00 95.88 73 LYS A O 1
ATOM 580 N N . LYS A 1 74 ? 0.373 -13.711 -8.975 1.00 96.88 74 LYS A N 1
ATOM 581 C CA . LYS A 1 74 ? 0.605 -14.967 -9.694 1.00 96.88 74 LYS A CA 1
ATOM 582 C C . LYS A 1 74 ? 0.872 -14.716 -11.177 1.00 96.88 74 LYS A C 1
ATOM 584 O O . LYS A 1 74 ? 1.705 -15.421 -11.734 1.00 96.88 74 LYS A O 1
ATOM 589 N N . THR A 1 75 ? 0.260 -13.705 -11.798 1.00 95.88 75 THR A N 1
ATOM 590 C CA . THR A 1 75 ? 0.491 -13.398 -13.222 1.00 95.88 75 THR A CA 1
ATOM 591 C C . THR A 1 75 ? 1.946 -12.995 -13.475 1.00 95.88 75 THR A C 1
ATOM 593 O O . THR A 1 75 ? 2.588 -13.571 -14.348 1.00 95.88 75 THR A O 1
ATOM 596 N N . ALA A 1 76 ? 2.503 -12.123 -12.630 1.00 94.81 76 ALA A N 1
ATOM 597 C CA . ALA A 1 76 ? 3.907 -11.713 -12.683 1.00 94.81 76 ALA A CA 1
ATOM 598 C C . ALA A 1 76 ? 4.880 -12.864 -12.372 1.00 94.81 76 ALA A C 1
ATOM 600 O O . ALA A 1 76 ? 5.973 -12.918 -12.927 1.00 94.81 76 ALA A O 1
ATOM 601 N N . LYS A 1 77 ? 4.494 -13.804 -11.494 1.00 94.00 77 LYS A N 1
ATOM 602 C CA . LYS A 1 77 ? 5.299 -15.007 -11.211 1.00 94.00 77 LYS A CA 1
ATOM 603 C C . LYS A 1 77 ? 5.317 -15.983 -12.386 1.00 94.00 77 LYS A C 1
ATOM 605 O O . LYS A 1 77 ? 6.350 -16.582 -12.656 1.00 94.00 77 LYS A O 1
ATOM 610 N N . 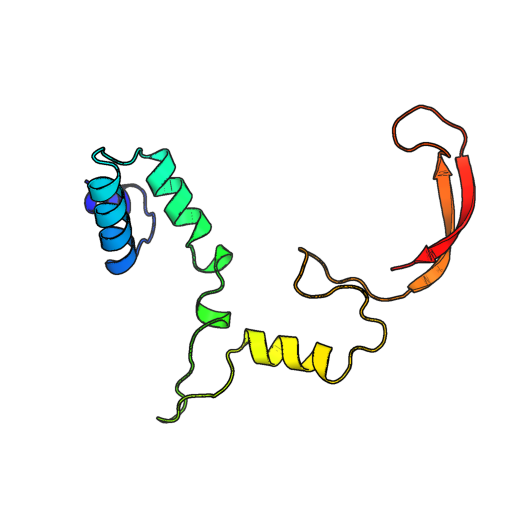VAL A 1 78 ? 4.168 -16.183 -13.029 1.00 97.06 78 VAL A N 1
ATOM 611 C CA . VAL A 1 78 ? 4.012 -17.130 -14.142 1.00 97.06 78 VAL A CA 1
ATOM 612 C C . VAL A 1 78 ? 4.651 -16.583 -15.416 1.00 97.06 78 VAL A C 1
ATOM 614 O O . VAL A 1 78 ? 5.274 -17.344 -16.151 1.00 97.06 78 VAL A O 1
ATOM 617 N N . ASN A 1 79 ? 4.527 -15.281 -15.673 1.00 94.81 79 ASN A N 1
ATOM 618 C CA . ASN A 1 79 ? 5.132 -14.630 -16.826 1.00 94.81 79 ASN A CA 1
ATOM 619 C C . ASN A 1 79 ? 5.833 -13.325 -16.411 1.00 94.81 79 ASN A C 1
ATOM 621 O O . ASN A 1 79 ? 5.226 -12.254 -16.488 1.00 94.81 79 ASN A O 1
ATOM 625 N N . PRO A 1 80 ? 7.102 -13.398 -15.972 1.00 91.75 80 PRO A N 1
ATOM 626 C CA . PRO A 1 80 ? 7.853 -12.206 -15.602 1.00 91.75 80 PRO A CA 1
ATOM 627 C C . PRO A 1 80 ? 8.185 -11.325 -16.816 1.00 91.75 80 PRO A C 1
ATOM 629 O O . PRO A 1 80 ? 8.238 -10.111 -16.672 1.00 91.75 80 PRO A O 1
ATOM 632 N N . ASN A 1 81 ? 8.362 -11.903 -18.012 1.00 90.62 81 ASN A N 1
ATOM 633 C CA . ASN A 1 81 ? 8.767 -11.205 -19.239 1.00 90.62 81 ASN A CA 1
ATOM 634 C C . ASN A 1 81 ? 9.870 -10.147 -18.984 1.00 90.62 81 ASN A C 1
ATOM 636 O O . ASN A 1 81 ? 10.943 -10.498 -18.500 1.00 90.62 81 ASN A O 1
ATOM 640 N N . GLY A 1 82 ? 9.595 -8.869 -19.266 1.00 92.25 82 GLY A N 1
ATOM 641 C CA . GLY A 1 82 ? 10.476 -7.731 -18.999 1.00 92.25 82 GLY A CA 1
ATOM 642 C C . GLY A 1 82 ? 10.207 -7.007 -17.676 1.00 92.25 82 GLY A C 1
ATOM 643 O O . GLY A 1 82 ? 10.605 -5.859 -17.539 1.00 92.25 82 GLY A O 1
ATOM 644 N N . LEU A 1 83 ? 9.485 -7.590 -16.714 1.00 94.31 83 LEU A N 1
ATOM 645 C CA . LEU A 1 83 ? 9.206 -6.935 -15.430 1.00 94.31 83 LEU A CA 1
ATOM 646 C C . LEU A 1 83 ? 10.502 -6.713 -14.640 1.00 94.31 83 LEU A C 1
ATOM 648 O O . LEU A 1 83 ? 11.141 -7.664 -14.193 1.00 94.31 83 LEU A O 1
ATOM 652 N N . VAL A 1 84 ? 10.843 -5.445 -14.413 1.00 92.62 84 VAL A N 1
ATOM 653 C CA . VAL A 1 84 ? 11.986 -5.026 -13.586 1.00 92.62 84 VAL A CA 1
ATOM 654 C C . VAL A 1 84 ? 11.550 -4.861 -12.130 1.00 92.62 84 VAL A C 1
ATOM 656 O O . VAL A 1 84 ? 12.231 -5.310 -11.209 1.00 92.62 84 VAL A O 1
ATOM 659 N N . SER A 1 85 ? 10.379 -4.254 -11.908 1.00 93.25 85 SER A N 1
ATOM 660 C CA . SER A 1 85 ? 9.792 -4.075 -10.577 1.00 93.25 85 SER A CA 1
ATOM 661 C C . SER A 1 85 ? 8.270 -4.128 -10.640 1.00 93.25 85 SER A C 1
ATOM 663 O O . SER A 1 85 ? 7.652 -3.512 -11.504 1.00 93.25 85 SER A O 1
ATOM 665 N N . ALA A 1 86 ? 7.657 -4.850 -9.704 1.00 93.44 86 ALA A N 1
ATOM 666 C CA . ALA A 1 86 ? 6.212 -4.893 -9.518 1.00 93.44 86 ALA A CA 1
ATOM 667 C C . ALA A 1 86 ? 5.876 -5.104 -8.036 1.00 93.44 86 ALA A C 1
ATOM 669 O O . ALA A 1 86 ? 6.528 -5.894 -7.348 1.00 93.44 86 ALA A O 1
ATOM 670 N N . TYR A 1 87 ? 4.831 -4.422 -7.556 1.00 91.62 87 TYR A N 1
ATOM 671 C CA . TYR A 1 87 ? 4.280 -4.541 -6.193 1.00 91.62 87 TYR A CA 1
ATOM 672 C C . TYR A 1 87 ? 5.249 -4.195 -5.048 1.00 91.62 87 TYR A C 1
ATOM 674 O O . TYR A 1 87 ? 5.030 -4.623 -3.912 1.00 91.62 87 TYR A O 1
ATOM 682 N N . LYS A 1 88 ? 6.333 -3.476 -5.350 1.00 89.31 88 LYS A N 1
ATOM 683 C CA . LYS A 1 88 ? 7.344 -3.014 -4.383 1.00 89.31 88 LYS A CA 1
ATOM 684 C C . LYS A 1 88 ? 7.494 -1.492 -4.359 1.00 89.31 88 LYS A C 1
ATOM 686 O O . LYS A 1 88 ? 8.241 -0.979 -3.538 1.00 89.31 88 LYS A O 1
ATOM 691 N N . ASP A 1 89 ? 6.793 -0.810 -5.253 1.00 93.06 89 ASP A N 1
ATOM 692 C CA . ASP A 1 89 ? 6.755 0.639 -5.392 1.00 93.06 89 ASP A CA 1
ATOM 693 C C . ASP A 1 89 ? 5.337 1.040 -5.839 1.00 93.06 89 ASP A C 1
ATOM 695 O O . ASP A 1 89 ? 4.507 0.174 -6.142 1.00 93.06 89 ASP A O 1
ATOM 699 N N . ASN A 1 90 ? 5.061 2.339 -5.891 1.00 92.56 90 ASN A N 1
ATOM 700 C CA . ASN A 1 90 ? 3.782 2.903 -6.323 1.00 92.56 90 ASN A CA 1
ATOM 701 C C . ASN A 1 90 ? 3.532 2.739 -7.831 1.00 92.56 90 ASN A C 1
ATOM 703 O O . ASN A 1 90 ? 2.414 2.944 -8.299 1.00 92.56 90 ASN A O 1
ATOM 707 N N . VAL A 1 91 ? 4.564 2.366 -8.588 1.00 93.50 91 VAL A N 1
ATOM 708 C CA . VAL A 1 91 ? 4.497 2.062 -10.018 1.00 93.50 91 VAL A CA 1
ATOM 709 C C . VAL A 1 91 ? 5.251 0.768 -10.323 1.00 93.50 91 VAL A C 1
ATOM 711 O O . VAL A 1 91 ? 6.114 0.331 -9.559 1.00 93.50 91 VAL A O 1
ATOM 714 N N . ALA A 1 92 ? 4.905 0.135 -11.441 1.00 93.81 92 ALA A N 1
ATOM 715 C CA . ALA A 1 92 ? 5.654 -0.992 -11.984 1.00 93.81 92 ALA A CA 1
ATOM 716 C C . ALA A 1 92 ? 6.586 -0.509 -13.103 1.00 93.81 92 ALA A C 1
ATOM 718 O O . ALA A 1 92 ? 6.240 0.420 -13.829 1.00 93.81 92 ALA A O 1
ATOM 719 N N . PHE A 1 93 ? 7.731 -1.173 -13.249 1.00 94.81 93 PHE A N 1
ATOM 720 C CA . PHE A 1 93 ? 8.729 -0.893 -14.284 1.00 94.81 93 PHE A CA 1
ATOM 721 C C . PHE A 1 93 ? 8.930 -2.116 -15.171 1.00 94.81 93 PHE A C 1
ATOM 723 O O . PHE A 1 93 ? 8.955 -3.254 -14.681 1.00 94.81 93 PHE A O 1
ATOM 730 N N . THR A 1 94 ? 9.117 -1.878 -16.465 1.00 94.75 94 THR A N 1
ATOM 731 C CA . THR A 1 94 ? 9.335 -2.923 -17.467 1.00 94.75 94 THR A CA 1
ATOM 732 C C . THR A 1 94 ? 10.479 -2.529 -18.376 1.00 94.75 94 THR A C 1
ATOM 734 O O . THR A 1 94 ? 10.510 -1.403 -18.846 1.00 94.75 94 THR A O 1
ATOM 737 N N . THR A 1 95 ? 11.372 -3.460 -18.697 1.00 95.69 95 THR A N 1
ATOM 738 C CA . THR A 1 95 ? 12.496 -3.221 -19.607 1.00 95.69 95 THR A CA 1
ATOM 739 C C . THR A 1 95 ? 12.016 -2.559 -20.897 1.00 95.69 95 THR A C 1
ATOM 741 O O . THR A 1 95 ? 11.203 -3.135 -21.629 1.00 95.69 95 THR A O 1
ATOM 744 N N . GLY A 1 96 ? 12.521 -1.360 -21.162 1.00 94.25 96 GLY A N 1
ATOM 745 C CA . GLY A 1 96 ? 12.270 -0.600 -22.373 1.00 94.25 96 GLY A CA 1
ATOM 746 C C . GLY A 1 96 ? 13.402 -0.748 -23.392 1.00 94.25 96 GLY A C 1
ATOM 747 O O . GLY A 1 96 ? 14.378 -1.468 -23.166 1.00 94.25 96 GLY A O 1
ATOM 748 N N . PRO A 1 97 ? 13.284 -0.086 -24.552 1.00 96.00 97 PRO A N 1
ATOM 749 C CA . PRO A 1 97 ? 14.356 -0.052 -25.535 1.00 96.00 97 PRO A CA 1
ATOM 750 C C . PRO A 1 97 ? 15.525 0.824 -25.058 1.00 96.00 97 PRO A C 1
ATOM 752 O O . PRO A 1 97 ? 15.410 1.611 -24.113 1.00 96.00 97 PRO A O 1
ATOM 755 N N . VAL A 1 98 ? 16.650 0.730 -25.766 1.00 97.69 98 VAL A N 1
ATOM 756 C CA . VAL A 1 98 ? 17.700 1.750 -25.675 1.00 97.69 98 VAL A CA 1
ATOM 757 C C . VAL A 1 98 ? 17.169 3.051 -26.276 1.00 97.69 98 VAL A C 1
ATOM 759 O O . VAL A 1 98 ? 16.652 3.051 -27.395 1.00 97.69 98 VAL A O 1
ATOM 762 N N . ILE A 1 99 ? 17.278 4.145 -25.525 1.00 97.25 99 ILE A N 1
ATOM 763 C CA . ILE A 1 99 ? 16.847 5.484 -25.942 1.00 97.25 99 ILE A CA 1
ATOM 764 C C . ILE A 1 99 ? 17.991 6.483 -25.797 1.00 97.25 99 ILE A C 1
ATOM 766 O O . ILE A 1 99 ? 18.833 6.343 -24.912 1.00 97.25 99 ILE A O 1
ATOM 770 N N . GLU A 1 100 ? 17.972 7.536 -26.611 1.00 97.75 100 GLU A N 1
ATOM 771 C CA . GLU A 1 100 ? 18.849 8.690 -26.417 1.00 97.75 100 GLU A CA 1
ATOM 772 C C . GLU A 1 100 ? 18.239 9.603 -25.340 1.00 97.75 100 GLU A C 1
ATOM 774 O O . GLU A 1 100 ? 17.194 10.226 -25.541 1.00 97.75 100 GLU A O 1
ATOM 779 N N . GLN A 1 101 ? 18.889 9.695 -24.182 1.00 96.25 101 GLN A N 1
ATOM 780 C CA . GLN A 1 101 ? 18.550 10.653 -23.137 1.00 96.25 101 GLN A CA 1
ATOM 781 C C . GLN A 1 101 ? 19.287 11.972 -23.376 1.00 96.25 101 GLN A C 1
ATOM 783 O O . GLN A 1 101 ? 20.510 11.992 -23.516 1.00 96.25 101 GLN A O 1
ATOM 788 N N . PHE A 1 102 ? 18.544 13.080 -23.348 1.00 96.50 102 PHE A N 1
ATOM 789 C CA . PHE A 1 102 ? 19.088 14.436 -23.318 1.00 96.50 102 PHE A CA 1
ATOM 790 C C . PHE A 1 102 ? 18.853 15.058 -21.937 1.00 96.50 102 PHE A C 1
ATOM 792 O O . PHE A 1 102 ? 17.723 15.406 -21.594 1.00 96.50 102 PHE A O 1
ATOM 799 N N . ALA A 1 103 ? 19.909 15.163 -21.132 1.00 95.56 103 ALA A N 1
ATOM 800 C CA . ALA A 1 103 ? 19.843 15.608 -19.738 1.00 95.56 103 ALA A CA 1
ATOM 801 C C . ALA A 1 103 ? 21.115 16.387 -19.344 1.00 95.56 103 ALA A C 1
ATOM 803 O O . ALA A 1 103 ? 22.149 16.227 -20.006 1.00 95.56 103 ALA A O 1
ATOM 804 N N . PRO A 1 104 ? 21.071 17.239 -18.299 1.00 96.31 104 PRO A N 1
ATOM 805 C CA . PRO A 1 104 ? 22.278 17.859 -17.764 1.00 96.31 104 PRO A CA 1
ATOM 806 C C . PRO A 1 104 ? 23.220 16.791 -17.195 1.00 96.31 104 PRO A C 1
ATOM 808 O O . PRO A 1 104 ? 22.764 15.769 -16.682 1.00 96.31 104 PRO A O 1
ATOM 811 N N . ALA A 1 105 ? 24.534 17.025 -17.252 1.00 92.69 105 ALA A N 1
ATOM 812 C CA . ALA A 1 105 ? 25.507 16.091 -16.677 1.00 92.69 105 ALA A CA 1
ATOM 813 C C . ALA A 1 105 ? 25.364 15.924 -15.152 1.00 92.69 105 ALA A C 1
ATOM 815 O O . ALA A 1 105 ? 25.703 14.864 -14.625 1.00 92.69 105 ALA A O 1
ATOM 816 N N . SER A 1 106 ? 24.825 16.932 -14.461 1.00 93.81 106 SER A N 1
ATOM 817 C CA . SER A 1 106 ? 24.521 16.897 -13.028 1.00 93.81 106 SER A CA 1
ATOM 818 C C . SER A 1 106 ? 23.063 17.303 -12.784 1.00 93.81 106 SER A C 1
ATOM 820 O O . SER A 1 106 ? 22.589 18.281 -13.358 1.00 93.81 106 SER A O 1
ATOM 822 N N . GLY A 1 107 ? 22.342 16.562 -11.936 1.00 92.44 107 GLY A N 1
ATOM 823 C CA . GLY A 1 107 ? 20.928 16.833 -11.621 1.00 92.44 107 GLY A CA 1
ATOM 824 C C . GLY A 1 107 ? 20.705 17.820 -10.468 1.00 92.44 107 GLY A C 1
ATOM 825 O O . GLY A 1 107 ? 19.589 18.283 -10.258 1.00 92.44 107 GLY A O 1
ATOM 826 N N . ASP A 1 108 ? 21.756 18.132 -9.714 1.00 95.94 108 ASP A N 1
ATOM 827 C CA . ASP A 1 108 ? 21.729 18.893 -8.461 1.00 95.94 108 ASP A CA 1
ATOM 828 C C . ASP A 1 108 ? 22.393 20.279 -8.560 1.00 95.94 108 ASP A C 1
ATOM 830 O O . ASP A 1 108 ? 22.289 21.085 -7.636 1.00 95.94 108 ASP A O 1
ATOM 834 N N . LYS A 1 109 ? 23.060 20.585 -9.680 1.00 95.56 109 LYS A N 1
ATOM 835 C CA . LYS A 1 109 ? 23.750 21.860 -9.926 1.00 95.56 109 LYS A CA 1
ATOM 836 C C . LYS A 1 109 ? 23.650 22.277 -11.398 1.00 95.56 109 LYS A C 1
ATOM 838 O O . LYS A 1 109 ? 23.427 21.418 -12.248 1.00 95.56 109 LYS A O 1
ATOM 843 N N . PRO A 1 110 ? 23.850 23.570 -11.723 1.00 95.38 110 PRO A N 1
ATOM 844 C CA . PRO A 1 110 ? 23.933 24.010 -13.111 1.00 95.38 110 PRO A CA 1
ATOM 845 C C . PRO A 1 110 ? 25.051 23.272 -13.850 1.00 95.38 110 PRO A C 1
ATOM 847 O O . PRO A 1 110 ? 26.200 23.275 -13.405 1.00 95.38 110 PRO A O 1
ATOM 850 N N . ASP A 1 111 ? 24.706 22.652 -14.973 1.00 96.12 111 ASP A N 1
ATOM 851 C CA . ASP A 1 111 ? 25.634 21.887 -15.799 1.00 96.12 111 ASP A CA 1
ATOM 852 C C . ASP A 1 111 ? 25.182 21.895 -17.269 1.00 96.12 111 ASP A C 1
ATOM 854 O O . ASP A 1 111 ? 24.039 22.245 -17.582 1.00 96.12 111 ASP A O 1
ATOM 858 N N . TYR A 1 112 ? 26.079 21.523 -18.181 1.00 96.69 112 TYR A N 1
ATOM 859 C CA . TYR A 1 112 ? 25.769 21.411 -19.606 1.00 96.69 112 TYR A CA 1
ATOM 860 C C . TYR A 1 112 ? 24.934 20.157 -19.896 1.00 96.69 112 TYR A C 1
ATOM 862 O O . TYR A 1 112 ? 25.008 19.158 -19.178 1.00 96.69 112 TYR A O 1
ATOM 870 N N . PHE A 1 113 ? 24.142 20.204 -20.970 1.00 96.94 113 PHE A N 1
ATOM 871 C CA . PHE A 1 113 ? 23.348 19.069 -21.435 1.00 96.94 113 PHE A CA 1
ATOM 872 C C . PHE A 1 113 ? 24.133 18.194 -22.405 1.00 96.94 113 PHE A C 1
ATOM 874 O O . PHE A 1 113 ? 24.843 18.697 -23.278 1.00 96.94 113 PHE A O 1
ATOM 881 N N . TYR A 1 114 ? 23.925 16.885 -22.302 1.00 96.50 114 TYR A N 1
ATOM 882 C CA . TYR A 1 114 ? 24.547 15.896 -23.170 1.00 96.50 114 TYR A CA 1
ATOM 883 C C . TYR A 1 114 ? 23.521 14.870 -23.627 1.00 96.50 114 TYR A C 1
ATOM 885 O O . TYR A 1 114 ? 22.500 14.646 -22.975 1.00 96.50 114 TYR A O 1
ATOM 893 N N . LYS A 1 115 ? 23.812 14.256 -24.772 1.00 97.44 115 LYS A N 1
ATOM 894 C CA . LYS A 1 115 ? 23.072 13.116 -25.302 1.00 97.44 115 LYS A CA 1
ATOM 895 C C . LYS A 1 115 ? 23.801 11.838 -24.918 1.00 97.44 115 LYS A C 1
ATOM 897 O O . LYS A 1 115 ? 25.016 11.755 -25.103 1.00 97.44 115 LYS A O 1
ATOM 902 N N . LYS A 1 116 ? 23.075 10.864 -24.383 1.00 95.94 116 LYS A N 1
ATOM 903 C CA . LYS A 1 116 ? 23.613 9.554 -24.017 1.00 95.94 116 LYS A CA 1
ATOM 904 C C . LYS A 1 116 ? 22.578 8.474 -24.293 1.00 95.94 116 LYS A C 1
ATOM 906 O O . LYS A 1 116 ? 21.433 8.614 -23.875 1.00 95.94 116 LYS A O 1
ATOM 911 N N . ASP A 1 117 ? 23.012 7.374 -24.891 1.00 97.69 117 ASP A N 1
ATOM 912 C CA . ASP A 1 117 ? 22.190 6.172 -24.988 1.00 97.69 117 ASP A CA 1
ATOM 913 C C . ASP A 1 1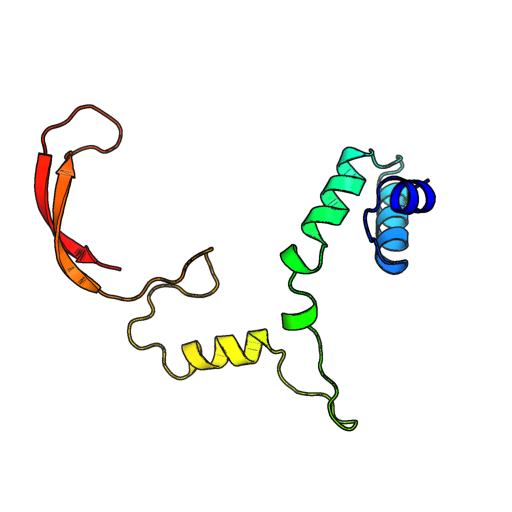17 ? 22.083 5.485 -23.620 1.00 97.69 117 ASP A C 1
ATOM 915 O O . ASP A 1 117 ? 23.092 5.220 -22.952 1.00 97.69 117 ASP A O 1
ATOM 919 N N . ILE A 1 118 ? 20.853 5.216 -23.186 1.00 95.44 118 ILE A N 1
ATOM 920 C CA . ILE A 1 118 ? 20.545 4.527 -21.930 1.00 95.44 118 ILE A CA 1
ATOM 921 C C . ILE A 1 118 ? 19.559 3.385 -22.170 1.00 95.44 118 ILE A C 1
ATOM 923 O O . ILE A 1 118 ? 18.699 3.466 -23.045 1.00 95.44 118 ILE A O 1
ATOM 927 N N . GLU A 1 119 ? 19.650 2.338 -21.355 1.00 95.31 119 GLU A N 1
ATOM 928 C CA . GLU A 1 119 ? 18.605 1.317 -21.255 1.00 95.31 119 GLU A CA 1
ATOM 929 C C . GLU A 1 119 ? 17.438 1.896 -20.443 1.00 95.31 119 GLU A C 1
ATOM 931 O O . GLU A 1 119 ? 17.628 2.302 -19.294 1.00 95.31 119 GLU A O 1
ATOM 936 N N . SER A 1 120 ? 16.249 1.997 -21.045 1.00 92.81 120 SER A N 1
ATOM 937 C CA . SER A 1 120 ? 15.056 2.511 -20.354 1.00 92.81 120 SER A CA 1
ATOM 938 C C . SER A 1 120 ? 14.303 1.413 -19.588 1.00 92.81 120 SER A C 1
ATOM 940 O O . SER A 1 120 ? 14.465 0.223 -19.871 1.00 92.81 120 SER A O 1
ATOM 942 N N . VAL A 1 121 ? 13.492 1.815 -18.602 1.00 88.81 121 VAL A N 1
ATOM 943 C CA . VAL A 1 121 ? 12.663 0.955 -17.729 1.00 88.81 121 VAL A CA 1
ATOM 944 C C . VAL A 1 121 ? 11.271 1.538 -17.513 1.00 88.81 121 VAL A C 1
ATOM 946 O O . VAL A 1 121 ? 11.123 2.762 -17.731 1.00 88.81 121 VAL A O 1
#

Foldseek 3Di:
DLVVLCVVVVLPDDPVRSVVQVVVCVVVVHHDDPCRSSVSSVCPPCVNPVCQQQDWDQDPNRIDPDGNVRVVVVVCVVPVDQWPDDPPDPDTAGWDAWDWDWDFPDPPDDGDTDTDTDTGD

Secondary structure (DSSP, 8-state):
-HHHHHHHHT----HHHHHHHHHHHHHHTSPPPHHHHHHHHHHHSHHHH-HHHHS--EETTEE-SS-HHHHHHHHHHH--TTEEE-SSSSS-EE---EEEEEEES-SSS---EEEEEEE--

Sequence (121 aa):
DIAAYNEQEGLALSPEEVDYLNGVSAKMNRKLTDSEVFGFSQVNSEHCRHKIFNGKFVIDGEEMESSLFQLIKKTAKVNPNGLVSAYKDNVAFTTGPVIEQFAPASGDKPDYFYKKDIESV

pLDDT: mean 95.69, std 1.85, range [88.81, 97.81]

Radius of gyration: 23.44 Å; chains: 1; bounding box: 46×47×57 Å